Protein AF-A0A1M6M1U7-F1 (afdb_monomer_lite)

pLDDT: mean 70.34, std 11.71, range [38.59, 84.06]

Sequence (102 aa):
MNRKEMMLTMNEWLNHPTLKDMDPIKVELIKMAAKQADGKSGKELAPIMMSLIGNANKQKIHFTGDEIDLIFSVLKEGKSKKEQAEIDKTIQLVHSFFRKKA

Foldseek 3Di:
DDPVVVPPQLVCLLVPVVLVPDDPVVSVLLNVLVVVCPPHALQSSLVSVVVSCVVCVVVVHDDDLVNLVVSLVSVLPPDDPVRNVSNVVSNVVVVVVVVVVD

Radius of gyration: 13.55 Å; chains: 1; bounding box: 31×30×36 Å

Organism: NCBI:txid1121950

Secondary structure (DSSP, 8-state):
--TTGGGSHHHHHHT-GGGTSS-HHHHHHHHHHHHHHTT--HHHHHHHHHHHHHHHHHTT----HHHHHHHHHHHHTTS-HHHHHHHHHHHHHHHHHHHTT-

Structure (mmCIF, N/CA/C/O backbone):
data_AF-A0A1M6M1U7-F1
#
_entry.id   AF-A0A1M6M1U7-F1
#
loop_
_atom_site.group_PDB
_atom_site.id
_atom_site.type_symbol
_atom_site.label_atom_id
_atom_site.label_alt_id
_atom_site.label_comp_id
_atom_site.label_asym_id
_atom_site.label_entity_id
_atom_site.label_seq_id
_atom_site.pdbx_PDB_ins_code
_atom_site.Cartn_x
_atom_site.Cartn_y
_atom_site.Cartn_z
_atom_site.occupancy
_atom_site.B_iso_or_equiv
_atom_site.auth_seq_id
_atom_site.auth_comp_id
_atom_site.auth_asym_id
_atom_site.auth_atom_id
_atom_site.pdbx_PDB_model_num
ATOM 1 N N . MET A 1 1 ? -16.564 -12.104 20.043 1.00 42.00 1 MET A N 1
ATOM 2 C CA . MET A 1 1 ? -15.522 -12.042 18.999 1.00 42.00 1 MET A CA 1
ATOM 3 C C . MET A 1 1 ? -14.223 -12.505 19.637 1.00 42.00 1 MET A C 1
ATOM 5 O O . MET A 1 1 ? -13.763 -11.868 20.581 1.00 42.00 1 MET A O 1
ATOM 9 N N . ASN A 1 2 ? -13.743 -13.694 19.271 1.00 38.59 2 ASN A N 1
ATOM 10 C CA . ASN A 1 2 ? -12.660 -14.364 19.990 1.00 38.59 2 ASN A CA 1
ATOM 11 C C . ASN A 1 2 ? -11.297 -13.881 19.487 1.00 38.59 2 ASN A C 1
ATOM 13 O O . ASN A 1 2 ? -11.046 -13.837 18.289 1.00 38.59 2 ASN A O 1
ATOM 17 N N . ARG A 1 3 ? -10.378 -13.594 20.415 1.00 45.19 3 ARG A N 1
ATOM 18 C CA . ARG A 1 3 ? -9.006 -13.113 20.146 1.00 45.19 3 ARG A CA 1
ATOM 19 C C . ARG A 1 3 ? -8.190 -14.025 19.207 1.00 45.19 3 ARG A C 1
ATOM 21 O O . ARG A 1 3 ? -7.201 -13.576 18.646 1.00 45.19 3 ARG A O 1
ATOM 28 N N . LYS A 1 4 ? -8.614 -15.285 19.038 1.00 41.03 4 LYS A N 1
ATOM 29 C CA . LYS A 1 4 ? -8.020 -16.273 18.125 1.00 41.03 4 LYS A CA 1
ATOM 30 C C . LYS A 1 4 ? -8.458 -16.117 16.661 1.00 41.03 4 LYS A C 1
ATOM 32 O O . LYS A 1 4 ? -7.678 -16.463 15.787 1.00 41.03 4 LYS A O 1
ATOM 37 N N . GLU A 1 5 ? -9.635 -15.552 16.377 1.00 45.31 5 GLU A N 1
ATOM 38 C CA . GLU A 1 5 ? -10.070 -15.260 14.994 1.00 45.31 5 GLU A CA 1
ATOM 39 C C . GLU A 1 5 ? -9.330 -14.047 14.408 1.00 45.31 5 GLU A C 1
ATOM 41 O O . GLU A 1 5 ? -9.183 -13.925 13.199 1.00 45.31 5 GLU A O 1
ATOM 46 N N . MET A 1 6 ? -8.776 -13.189 15.269 1.00 47.19 6 MET A N 1
ATOM 47 C CA . MET A 1 6 ? -7.977 -12.022 14.879 1.00 47.19 6 MET A CA 1
ATOM 48 C C . MET A 1 6 ? -6.544 -12.376 14.432 1.00 47.19 6 MET A C 1
ATOM 50 O O . MET A 1 6 ? -5.814 -11.489 14.004 1.00 47.19 6 MET A O 1
ATOM 54 N N . MET A 1 7 ? -6.130 -13.648 14.545 1.00 41.53 7 MET A N 1
ATOM 55 C CA . MET A 1 7 ? -4.792 -14.135 14.165 1.00 41.53 7 MET A CA 1
ATOM 56 C C . MET A 1 7 ? -4.739 -14.823 12.790 1.00 41.53 7 MET A C 1
ATOM 58 O O . MET A 1 7 ? -3.652 -15.193 12.351 1.00 41.53 7 MET A O 1
ATOM 62 N N . LEU A 1 8 ? -5.868 -14.992 12.090 1.00 44.81 8 LEU A N 1
ATOM 63 C CA . LEU A 1 8 ? -5.882 -15.646 10.771 1.00 44.81 8 LEU A CA 1
ATOM 64 C C . LEU A 1 8 ? -5.354 -14.757 9.624 1.00 44.81 8 LEU A C 1
ATOM 66 O O . LEU A 1 8 ? -5.030 -15.251 8.551 1.00 44.81 8 LEU A O 1
ATOM 70 N N . THR A 1 9 ? -5.148 -13.461 9.847 1.00 53.56 9 THR A N 1
ATOM 71 C CA . THR A 1 9 ? -5.052 -12.478 8.756 1.00 53.56 9 THR A CA 1
ATOM 72 C C . THR A 1 9 ? -3.684 -12.341 8.074 1.00 53.56 9 THR A C 1
ATOM 74 O O . THR A 1 9 ? -3.622 -11.799 6.975 1.00 53.56 9 THR A O 1
ATOM 77 N N . MET A 1 10 ? -2.577 -12.837 8.649 1.00 51.59 10 MET A N 1
ATOM 78 C CA . MET A 1 10 ? -1.249 -12.706 8.010 1.00 51.59 10 MET A CA 1
ATOM 79 C C . MET A 1 10 ? -0.868 -13.886 7.108 1.00 51.59 10 MET A C 1
ATOM 81 O O . MET A 1 10 ? -0.339 -13.673 6.018 1.00 51.59 10 MET A O 1
ATOM 85 N N . ASN A 1 11 ? -1.123 -15.129 7.529 1.00 50.88 11 ASN A N 1
ATOM 86 C CA . ASN A 1 11 ? -0.727 -16.307 6.745 1.00 50.88 11 ASN A CA 1
ATOM 87 C C . ASN A 1 11 ? -1.616 -16.521 5.515 1.00 50.88 11 ASN A C 1
ATOM 89 O O . ASN A 1 11 ? -1.123 -16.997 4.497 1.00 50.88 11 ASN A O 1
ATOM 93 N N . GLU A 1 12 ? -2.896 -16.154 5.571 1.00 54.62 12 GLU A N 1
ATOM 94 C CA . GLU A 1 12 ? -3.787 -16.215 4.404 1.00 54.62 12 GLU A CA 1
ATOM 95 C C . GLU A 1 12 ? -3.427 -15.139 3.375 1.00 54.62 12 GLU A C 1
ATOM 97 O O . GLU A 1 12 ? -3.410 -15.407 2.176 1.00 54.62 12 GLU A O 1
ATOM 102 N N . TRP A 1 13 ? -3.005 -13.962 3.840 1.00 57.72 13 TRP A N 1
ATOM 103 C CA . TRP A 1 13 ? -2.537 -12.880 2.983 1.00 57.72 13 TRP A CA 1
ATOM 104 C C . TRP A 1 13 ? -1.235 -13.218 2.245 1.00 57.72 13 TRP A C 1
ATOM 106 O O . TRP A 1 13 ? -1.147 -13.019 1.038 1.00 57.72 13 TRP A O 1
ATOM 116 N N . LEU A 1 14 ? -0.244 -13.800 2.934 1.00 56.75 14 LEU A N 1
ATOM 117 C CA . LEU A 1 14 ? 1.019 -14.246 2.319 1.00 56.75 14 LEU A CA 1
ATOM 118 C C . LEU A 1 14 ? 0.837 -15.381 1.304 1.00 56.75 14 LEU A C 1
ATOM 120 O O . LEU A 1 14 ? 1.685 -15.558 0.430 1.00 56.75 14 LEU A O 1
ATOM 124 N N . ASN A 1 15 ? -0.246 -16.144 1.447 1.00 60.94 15 ASN A N 1
ATOM 125 C CA . ASN A 1 15 ? -0.601 -17.259 0.577 1.00 60.94 15 ASN A CA 1
ATOM 126 C C . ASN A 1 15 ? -1.677 -16.885 -0.450 1.00 60.94 15 ASN A C 1
ATOM 128 O O . ASN A 1 15 ? -2.144 -17.765 -1.178 1.00 60.94 15 ASN A O 1
ATOM 132 N N . HIS A 1 16 ? -2.071 -15.608 -0.522 1.00 62.94 16 HIS A N 1
ATOM 133 C CA . HIS A 1 16 ? -3.127 -15.183 -1.424 1.00 62.94 16 HIS A CA 1
AT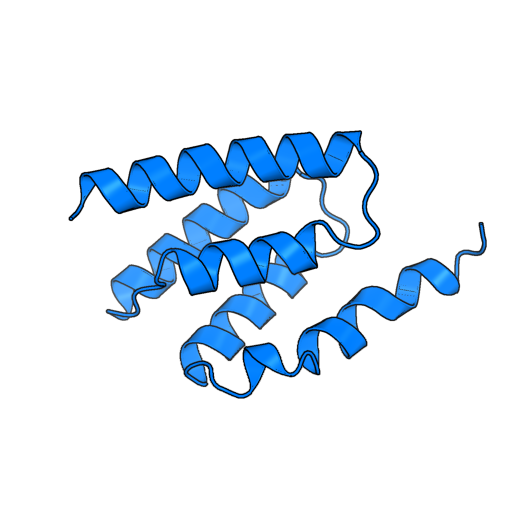OM 134 C C . HIS A 1 16 ? -2.678 -15.437 -2.874 1.00 62.94 16 HIS A C 1
ATOM 136 O O . HIS A 1 16 ? -1.585 -15.009 -3.260 1.00 62.94 16 HIS A O 1
ATOM 142 N N . PRO A 1 17 ? -3.478 -16.141 -3.698 1.00 63.72 17 PRO A N 1
ATOM 143 C CA . PRO A 1 17 ? -3.061 -16.583 -5.030 1.00 63.72 17 PRO A CA 1
ATOM 144 C C . PRO A 1 17 ? -2.669 -15.421 -5.944 1.00 63.72 17 PRO A C 1
ATOM 146 O O . PRO A 1 17 ? -1.809 -15.578 -6.799 1.00 63.72 17 PRO A O 1
ATOM 149 N N . THR A 1 18 ? -3.210 -14.230 -5.704 1.00 63.16 18 THR A N 1
ATOM 150 C CA . THR A 1 18 ? -2.862 -13.018 -6.454 1.00 63.16 18 THR A CA 1
ATOM 151 C C . THR A 1 18 ? -1.450 -12.482 -6.178 1.00 63.16 18 THR A C 1
ATOM 153 O O . THR A 1 18 ? -0.963 -11.660 -6.946 1.00 63.16 18 THR A O 1
ATOM 156 N N . LEU A 1 19 ? -0.763 -12.941 -5.122 1.00 64.62 19 LEU A N 1
ATOM 157 C CA . LEU A 1 19 ? 0.662 -12.657 -4.902 1.00 64.62 19 LEU A CA 1
ATOM 158 C C . LEU A 1 19 ? 1.584 -13.623 -5.661 1.00 64.62 19 LEU A C 1
ATOM 160 O O . LEU A 1 19 ? 2.776 -13.346 -5.755 1.00 64.62 19 LEU A O 1
ATOM 164 N N . LYS A 1 20 ? 1.077 -14.749 -6.192 1.00 66.12 20 LYS A N 1
ATOM 165 C CA . LYS A 1 20 ? 1.908 -15.722 -6.927 1.00 66.12 20 LYS A CA 1
ATOM 166 C C . LYS A 1 20 ? 2.365 -15.217 -8.291 1.00 66.12 20 LYS A C 1
ATOM 168 O O . LYS A 1 20 ? 3.458 -15.578 -8.711 1.00 66.12 20 LYS A O 1
ATOM 173 N N . ASP A 1 21 ? 1.548 -14.398 -8.947 1.00 71.62 21 ASP A N 1
ATOM 174 C CA . ASP A 1 21 ? 1.834 -13.878 -10.290 1.00 71.62 21 ASP A CA 1
ATOM 175 C C . ASP A 1 21 ? 2.573 -12.528 -10.256 1.00 71.62 21 ASP A C 1
ATOM 177 O O . ASP A 1 21 ? 2.935 -11.976 -11.294 1.00 71.62 21 ASP A O 1
ATOM 181 N N . MET A 1 22 ? 2.803 -11.981 -9.059 1.00 76.31 22 MET A N 1
ATOM 182 C CA . MET A 1 22 ? 3.493 -10.712 -8.862 1.00 76.31 22 MET A CA 1
ATOM 183 C C . MET A 1 22 ? 5.010 -10.918 -8.790 1.00 76.31 22 MET A C 1
ATOM 185 O O . MET A 1 22 ? 5.491 -11.938 -8.297 1.00 76.31 22 MET A O 1
ATOM 189 N N . ASP A 1 23 ? 5.773 -9.920 -9.247 1.00 82.12 23 ASP A N 1
ATOM 190 C CA . ASP A 1 23 ? 7.235 -9.930 -9.150 1.00 82.12 23 ASP A CA 1
ATOM 191 C C . ASP A 1 23 ? 7.687 -10.252 -7.704 1.00 82.12 23 ASP A C 1
ATOM 193 O O . ASP A 1 23 ? 7.218 -9.597 -6.762 1.00 82.12 23 ASP A O 1
ATOM 197 N N . PRO A 1 24 ? 8.600 -11.220 -7.496 1.00 81.44 24 PRO A N 1
ATOM 198 C CA . PRO A 1 24 ? 9.069 -11.612 -6.168 1.00 81.44 24 PRO A CA 1
ATOM 199 C C . PRO A 1 24 ? 9.549 -10.443 -5.300 1.00 81.44 24 PRO A C 1
ATOM 201 O O . PRO A 1 24 ? 9.316 -10.440 -4.090 1.00 81.44 24 PRO A O 1
ATOM 204 N N . ILE A 1 25 ? 10.16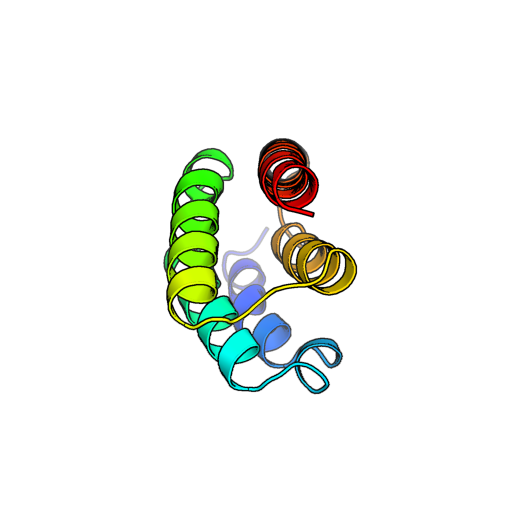9 -9.424 -5.904 1.00 82.56 25 ILE A N 1
ATOM 205 C CA . ILE A 1 25 ? 10.665 -8.253 -5.174 1.00 82.56 25 ILE A CA 1
ATOM 206 C C . ILE A 1 25 ? 9.498 -7.368 -4.721 1.00 82.56 25 ILE A C 1
ATOM 208 O O . ILE A 1 25 ? 9.492 -6.854 -3.601 1.00 82.56 25 ILE A O 1
ATOM 212 N N . LYS A 1 26 ? 8.460 -7.222 -5.552 1.00 81.88 26 LYS A N 1
ATOM 213 C CA . LYS A 1 26 ? 7.225 -6.520 -5.163 1.00 81.88 26 LYS A CA 1
ATOM 214 C C . LYS A 1 26 ? 6.528 -7.242 -4.017 1.00 81.88 26 LYS A C 1
ATOM 216 O O . LYS A 1 26 ? 6.107 -6.594 -3.061 1.00 81.88 26 LYS A O 1
ATOM 221 N N . VAL A 1 27 ? 6.463 -8.571 -4.080 1.00 80.56 27 VAL A N 1
ATOM 222 C CA . VAL A 1 27 ? 5.911 -9.401 -3.006 1.00 80.56 27 VAL A CA 1
ATOM 223 C C . VAL A 1 27 ? 6.683 -9.176 -1.706 1.00 80.56 27 VAL A C 1
ATOM 225 O O . VAL A 1 27 ? 6.067 -8.948 -0.669 1.00 80.56 27 VAL A O 1
ATOM 228 N N . GLU A 1 28 ? 8.015 -9.179 -1.731 1.00 81.94 28 GLU A N 1
ATOM 229 C CA . GLU A 1 28 ? 8.836 -8.922 -0.540 1.00 81.94 28 GLU A CA 1
ATOM 230 C C . GLU A 1 28 ? 8.596 -7.526 0.054 1.00 81.94 28 GLU A C 1
ATOM 232 O O . GLU A 1 28 ? 8.386 -7.388 1.262 1.00 81.94 28 GLU A O 1
ATOM 237 N N . LEU A 1 29 ? 8.533 -6.498 -0.793 1.00 79.69 29 LEU A N 1
ATOM 238 C CA . LEU A 1 29 ? 8.203 -5.134 -0.384 1.00 79.69 29 LEU A CA 1
ATOM 239 C C . LEU A 1 29 ? 6.844 -5.076 0.319 1.00 79.69 29 LEU A C 1
ATOM 241 O O . LEU A 1 29 ? 6.718 -4.533 1.420 1.00 79.69 29 LEU A O 1
ATOM 245 N N . ILE A 1 30 ? 5.833 -5.689 -0.288 1.00 76.00 30 ILE A N 1
ATOM 246 C CA . ILE A 1 30 ? 4.496 -5.782 0.282 1.00 76.00 30 ILE A CA 1
ATOM 247 C C . ILE A 1 30 ? 4.558 -6.462 1.655 1.00 76.00 30 ILE A C 1
ATOM 249 O O . ILE A 1 30 ? 4.048 -5.900 2.627 1.00 76.00 30 ILE A O 1
ATOM 253 N N . LYS A 1 31 ? 5.255 -7.602 1.781 1.00 77.06 31 LYS A N 1
ATOM 254 C CA . LYS A 1 31 ? 5.453 -8.321 3.056 1.00 77.06 31 LYS A CA 1
ATOM 255 C C . LYS A 1 31 ? 6.050 -7.434 4.142 1.00 77.06 31 LYS A C 1
ATOM 257 O O . LYS A 1 31 ? 5.571 -7.441 5.278 1.00 77.06 31 LYS A O 1
ATOM 262 N N . MET A 1 32 ? 7.070 -6.650 3.801 1.00 78.06 32 MET A N 1
ATOM 263 C CA . MET A 1 32 ? 7.681 -5.697 4.728 1.00 78.06 32 MET A CA 1
ATOM 264 C C . MET A 1 32 ? 6.684 -4.622 5.173 1.00 78.06 32 MET A C 1
ATOM 266 O O . MET A 1 32 ? 6.625 -4.310 6.362 1.00 78.06 32 MET A O 1
ATOM 270 N N . ALA A 1 33 ? 5.884 -4.082 4.250 1.00 74.69 33 ALA A N 1
ATOM 271 C CA . ALA A 1 33 ? 4.854 -3.097 4.571 1.00 74.69 33 ALA A CA 1
ATOM 272 C C . ALA A 1 33 ? 3.748 -3.669 5.457 1.00 74.69 33 ALA A C 1
ATOM 274 O O . ALA A 1 33 ? 3.404 -3.032 6.447 1.00 74.69 33 ALA A O 1
ATOM 275 N N . ALA A 1 34 ? 3.232 -4.866 5.175 1.00 72.69 34 ALA A N 1
ATOM 276 C CA . ALA A 1 34 ? 2.211 -5.471 6.029 1.00 72.69 34 ALA A CA 1
ATOM 277 C C . ALA A 1 34 ? 2.732 -5.786 7.428 1.00 72.69 34 ALA A C 1
ATOM 279 O O . ALA A 1 34 ? 2.030 -5.548 8.401 1.00 72.69 34 ALA A O 1
ATOM 280 N N . LYS A 1 35 ? 3.987 -6.233 7.553 1.00 74.44 35 LYS A N 1
ATOM 281 C CA . LYS A 1 35 ? 4.623 -6.413 8.863 1.00 74.44 35 LYS A CA 1
ATOM 282 C C . LYS A 1 35 ? 4.740 -5.094 9.637 1.00 74.44 35 LYS A C 1
ATOM 284 O O . LYS A 1 35 ? 4.637 -5.091 10.856 1.00 74.44 35 LYS A O 1
ATOM 289 N N . GLN A 1 36 ? 4.966 -3.973 8.951 1.00 71.12 36 GLN A N 1
ATOM 290 C CA . GLN A 1 36 ? 5.004 -2.645 9.581 1.00 71.12 36 GLN A CA 1
ATOM 291 C C . GLN A 1 36 ? 3.609 -2.081 9.881 1.00 71.12 36 GLN A C 1
ATOM 293 O O . GLN A 1 36 ? 3.458 -1.283 10.805 1.00 71.12 36 GLN A O 1
ATOM 298 N N . ALA A 1 37 ? 2.622 -2.466 9.077 1.00 68.31 37 ALA A N 1
ATOM 299 C CA . ALA A 1 37 ? 1.212 -2.128 9.205 1.00 68.31 37 ALA A CA 1
ATOM 300 C C . ALA A 1 37 ? 0.487 -2.964 10.270 1.00 68.31 37 ALA A C 1
ATOM 302 O O . ALA A 1 37 ? -0.597 -2.577 10.710 1.00 68.31 37 ALA A O 1
ATOM 303 N N . ASP A 1 38 ? 1.064 -4.100 10.666 1.00 69.19 38 ASP A N 1
ATOM 304 C CA . ASP A 1 38 ? 0.483 -5.005 11.649 1.00 69.19 38 ASP A CA 1
ATOM 305 C C . ASP A 1 38 ? 0.256 -4.293 12.989 1.00 69.19 38 ASP A C 1
ATOM 307 O O . ASP A 1 38 ? 1.115 -3.572 13.501 1.00 69.19 38 ASP A O 1
ATOM 311 N N . GLY A 1 39 ? -0.956 -4.441 13.523 1.00 65.25 39 GLY A N 1
ATOM 312 C CA . GLY A 1 39 ? -1.405 -3.750 14.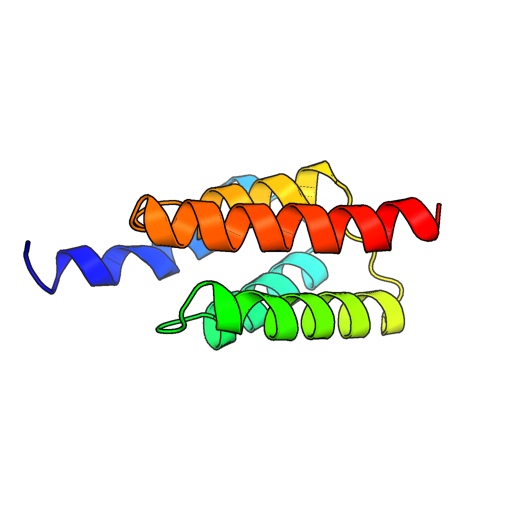732 1.00 65.25 39 GLY A CA 1
ATOM 313 C C . GLY A 1 39 ? -1.572 -2.226 14.617 1.00 65.25 39 GLY A C 1
ATOM 314 O O . GLY A 1 39 ? -1.909 -1.599 15.622 1.00 65.25 39 GLY A O 1
ATOM 315 N N . LYS A 1 40 ? -1.372 -1.617 13.436 1.00 68.94 40 LYS A N 1
ATOM 316 C CA . LYS A 1 40 ? -1.469 -0.161 13.239 1.00 68.94 40 LYS A CA 1
ATOM 317 C C . LYS A 1 40 ? -2.805 0.295 12.655 1.00 68.94 40 LYS A C 1
ATOM 319 O O . LYS A 1 40 ? -3.465 -0.410 11.887 1.00 68.94 40 LYS A O 1
ATOM 324 N N . SER A 1 41 ? -3.198 1.511 13.025 1.00 66.19 41 SER A N 1
ATOM 325 C CA . SER A 1 41 ? -4.437 2.150 12.570 1.00 66.19 41 SER A CA 1
ATOM 326 C C . SER A 1 41 ? -4.326 2.684 11.136 1.00 66.19 41 SER A C 1
ATOM 328 O O . SER A 1 41 ? -3.231 2.960 10.647 1.00 66.19 41 SER A O 1
ATOM 330 N N . GLY A 1 42 ? -5.461 2.894 10.456 1.00 62.28 42 GLY A N 1
ATOM 331 C CA . GLY A 1 42 ? -5.503 3.377 9.067 1.00 62.28 42 GLY A CA 1
ATOM 332 C C . GLY A 1 42 ? -4.704 4.664 8.819 1.00 62.28 42 GLY A C 1
ATOM 333 O O . GLY A 1 42 ? -4.075 4.819 7.775 1.00 62.28 42 GLY A O 1
ATOM 334 N N . LYS A 1 43 ? -4.640 5.554 9.815 1.00 67.88 43 LYS A N 1
ATOM 335 C CA . LYS A 1 43 ? -3.831 6.787 9.779 1.00 67.88 43 LYS A CA 1
ATOM 336 C C . LYS A 1 43 ? -2.321 6.544 9.771 1.00 67.88 43 LYS A C 1
ATOM 338 O O . LYS A 1 43 ? -1.577 7.347 9.216 1.00 67.88 43 LYS A O 1
ATOM 343 N N . GLU A 1 44 ? 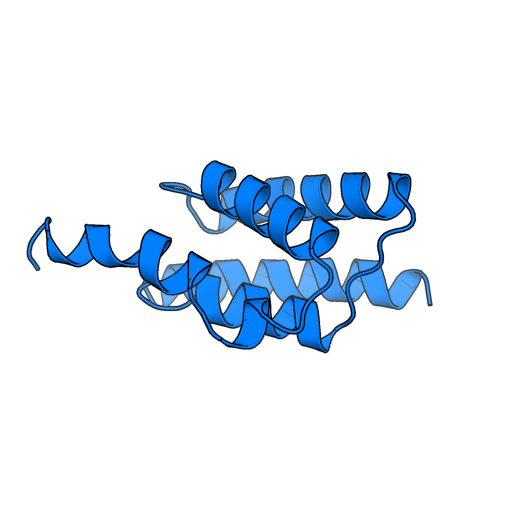-1.867 5.455 10.376 1.00 71.88 44 GLU A N 1
ATOM 344 C CA . GLU A 1 44 ? -0.455 5.069 10.422 1.00 71.88 44 GLU A CA 1
ATOM 345 C C . GLU A 1 44 ? -0.032 4.286 9.174 1.00 71.88 44 GLU A C 1
ATOM 347 O O . GLU A 1 44 ? 1.158 4.211 8.871 1.00 71.88 44 GLU A O 1
ATOM 352 N N . LEU A 1 45 ? -0.995 3.757 8.411 1.00 72.44 45 LEU A N 1
ATOM 353 C CA . LEU A 1 45 ? -0.729 3.067 7.148 1.00 72.44 45 LEU A CA 1
ATOM 354 C C . LEU A 1 45 ? -0.255 4.029 6.058 1.00 72.44 45 LEU A C 1
ATOM 356 O O . LEU A 1 45 ? 0.632 3.678 5.287 1.00 72.44 45 LEU A O 1
ATOM 360 N N . ALA A 1 46 ? -0.776 5.258 6.010 1.00 72.19 46 ALA A N 1
ATOM 361 C CA . ALA A 1 46 ? -0.382 6.251 5.010 1.00 72.19 46 ALA A CA 1
ATOM 362 C C . ALA A 1 46 ? 1.138 6.527 4.948 1.00 72.19 46 ALA A C 1
ATOM 364 O O . ALA A 1 46 ? 1.716 6.370 3.868 1.00 72.19 46 ALA A O 1
ATOM 365 N N . PRO A 1 47 ? 1.830 6.876 6.053 1.00 79.00 47 PRO A N 1
ATOM 366 C CA . PRO A 1 47 ? 3.279 7.094 6.025 1.00 79.00 47 PRO A CA 1
ATOM 367 C C . PRO A 1 47 ? 4.083 5.816 5.729 1.00 79.00 47 PRO A C 1
ATOM 369 O O . PRO A 1 47 ? 5.142 5.896 5.100 1.00 79.00 47 PRO A O 1
ATOM 372 N N . ILE A 1 48 ? 3.580 4.637 6.117 1.00 79.38 48 ILE A N 1
ATOM 373 C CA . ILE A 1 48 ? 4.207 3.343 5.797 1.00 79.38 48 ILE A CA 1
ATOM 374 C C . ILE A 1 48 ? 4.133 3.078 4.294 1.00 79.38 48 ILE A C 1
ATOM 376 O O . ILE A 1 48 ? 5.149 2.775 3.672 1.00 79.38 48 ILE A O 1
ATOM 380 N N . MET A 1 49 ? 2.960 3.273 3.689 1.00 75.81 49 MET A N 1
ATOM 381 C CA . MET A 1 49 ? 2.758 3.098 2.251 1.00 75.81 49 MET A CA 1
ATOM 382 C C . MET A 1 49 ? 3.580 4.104 1.444 1.00 75.81 49 MET A C 1
ATOM 384 O O . MET A 1 49 ? 4.233 3.721 0.478 1.00 75.81 49 MET A O 1
ATOM 388 N N . MET A 1 50 ? 3.637 5.373 1.858 1.00 77.81 50 MET A N 1
ATOM 389 C CA . MET A 1 50 ? 4.501 6.365 1.203 1.00 77.81 50 MET A CA 1
ATOM 390 C C . MET A 1 50 ? 5.982 5.972 1.262 1.00 77.81 50 MET A C 1
ATOM 392 O O . MET A 1 50 ? 6.688 6.093 0.261 1.00 77.81 50 MET A O 1
ATOM 396 N N . SER A 1 51 ? 6.447 5.461 2.405 1.00 82.69 51 SER A N 1
ATOM 397 C CA . SER A 1 51 ? 7.824 4.974 2.560 1.00 82.69 51 SER A CA 1
ATOM 398 C C . SER A 1 51 ? 8.096 3.754 1.680 1.00 82.69 51 SER A C 1
ATOM 400 O O . SER A 1 51 ? 9.135 3.691 1.023 1.00 82.69 51 SER A O 1
ATOM 402 N N . LEU A 1 52 ? 7.143 2.821 1.605 1.00 79.06 52 LEU A N 1
ATOM 403 C CA . LEU A 1 52 ? 7.211 1.659 0.726 1.00 79.06 52 LEU A CA 1
ATOM 404 C C . LEU A 1 52 ? 7.341 2.077 -0.743 1.00 79.06 52 LEU A C 1
ATOM 406 O O . LEU A 1 52 ? 8.256 1.634 -1.432 1.00 79.06 52 LEU A O 1
ATOM 410 N N . ILE A 1 53 ? 6.467 2.975 -1.200 1.00 76.75 53 ILE A N 1
ATOM 411 C CA . ILE A 1 53 ? 6.459 3.501 -2.571 1.00 76.75 53 ILE A CA 1
ATOM 412 C C . ILE A 1 53 ? 7.753 4.262 -2.865 1.00 76.75 53 ILE A C 1
ATOM 414 O O . ILE A 1 53 ? 8.335 4.119 -3.940 1.00 76.75 53 ILE A O 1
ATOM 418 N N . GLY A 1 54 ? 8.237 5.067 -1.917 1.00 79.75 54 GLY A N 1
ATOM 419 C CA . GLY A 1 54 ? 9.515 5.766 -2.035 1.00 79.75 54 GLY A CA 1
ATOM 420 C C . GLY A 1 54 ? 10.688 4.799 -2.213 1.00 79.75 54 GLY A C 1
ATOM 421 O O . GLY A 1 54 ? 11.530 5.008 -3.085 1.00 79.75 54 GLY A O 1
ATOM 422 N N . ASN A 1 55 ? 10.718 3.717 -1.434 1.00 81.06 55 ASN A N 1
ATOM 423 C CA . ASN A 1 55 ? 11.755 2.690 -1.516 1.00 81.06 55 ASN A CA 1
ATOM 424 C C . ASN A 1 55 ? 11.646 1.835 -2.786 1.00 81.06 55 ASN A C 1
ATOM 426 O O . ASN A 1 55 ? 12.675 1.500 -3.371 1.00 81.06 55 ASN A O 1
ATOM 430 N N . ALA A 1 56 ? 10.432 1.528 -3.244 1.00 81.81 56 ALA A N 1
ATOM 431 C CA . ALA A 1 56 ? 10.194 0.830 -4.504 1.00 81.81 56 ALA A CA 1
ATOM 432 C C . ALA A 1 56 ? 10.681 1.667 -5.698 1.00 81.81 56 ALA A C 1
ATOM 434 O O . ALA A 1 56 ? 11.473 1.193 -6.508 1.00 81.81 56 ALA A O 1
ATOM 435 N N . ASN A 1 57 ? 10.330 2.957 -5.733 1.00 79.62 57 ASN A N 1
ATOM 436 C CA . ASN A 1 57 ? 10.779 3.875 -6.781 1.00 79.62 57 ASN A CA 1
ATOM 437 C C . ASN A 1 57 ? 12.311 4.016 -6.829 1.00 79.62 57 ASN A C 1
ATOM 439 O O . ASN A 1 57 ? 12.883 4.053 -7.916 1.00 79.62 57 ASN A O 1
ATOM 443 N N . LYS A 1 58 ? 12.995 4.058 -5.674 1.00 82.94 58 LYS A N 1
ATOM 444 C CA . LYS A 1 58 ? 14.474 4.062 -5.617 1.00 82.94 58 LYS A CA 1
ATOM 445 C C . LYS A 1 58 ? 15.087 2.818 -6.261 1.00 82.94 58 LYS A C 1
ATOM 447 O O . LYS A 1 58 ? 16.162 2.901 -6.843 1.00 82.94 58 LYS A O 1
ATOM 452 N N . GLN A 1 59 ? 14.392 1.690 -6.172 1.00 81.12 59 GLN A N 1
ATOM 453 C CA . GLN A 1 59 ? 14.791 0.419 -6.771 1.00 81.12 59 GLN A CA 1
ATOM 454 C C . GLN A 1 59 ? 14.286 0.255 -8.215 1.00 81.12 59 GLN A C 1
ATOM 456 O O . GLN A 1 59 ? 14.443 -0.816 -8.788 1.00 81.12 59 GLN A O 1
ATOM 461 N N . LYS A 1 60 ? 13.704 1.307 -8.821 1.00 84.06 60 LYS A N 1
ATOM 462 C CA . LYS A 1 60 ? 13.048 1.277 -10.146 1.00 84.06 60 LYS A CA 1
ATOM 463 C C . LYS A 1 60 ? 11.908 0.253 -10.238 1.00 84.06 60 LYS A C 1
ATOM 465 O O . LYS A 1 60 ? 11.589 -0.244 -11.314 1.00 84.06 60 LYS A O 1
ATOM 470 N N . ILE A 1 61 ? 11.288 -0.050 -9.101 1.00 83.75 61 ILE A N 1
ATOM 471 C CA . ILE A 1 61 ? 10.138 -0.940 -8.999 1.00 83.75 61 ILE A CA 1
ATOM 472 C C . ILE A 1 61 ? 8.887 -0.076 -9.007 1.00 83.75 61 ILE A C 1
ATOM 474 O O . ILE A 1 61 ? 8.685 0.770 -8.131 1.00 83.75 61 ILE A O 1
ATOM 478 N N . HIS A 1 62 ? 8.038 -0.314 -9.997 1.00 80.62 62 HIS A N 1
ATOM 479 C CA . HIS A 1 62 ? 6.781 0.395 -10.166 1.00 80.62 62 HIS A CA 1
ATOM 480 C C . HIS A 1 62 ? 5.623 -0.563 -9.917 1.00 80.62 62 HIS A C 1
ATOM 482 O O . HIS A 1 62 ? 5.542 -1.625 -10.536 1.00 80.62 62 HIS A O 1
ATOM 488 N N . PHE A 1 63 ? 4.738 -0.180 -9.002 1.00 77.19 63 PHE A N 1
ATOM 489 C CA . PHE A 1 63 ? 3.451 -0.838 -8.839 1.00 77.19 63 PHE A CA 1
ATOM 490 C C . PHE A 1 63 ? 2.456 -0.233 -9.828 1.00 77.19 63 PHE A C 1
ATOM 492 O O . PHE 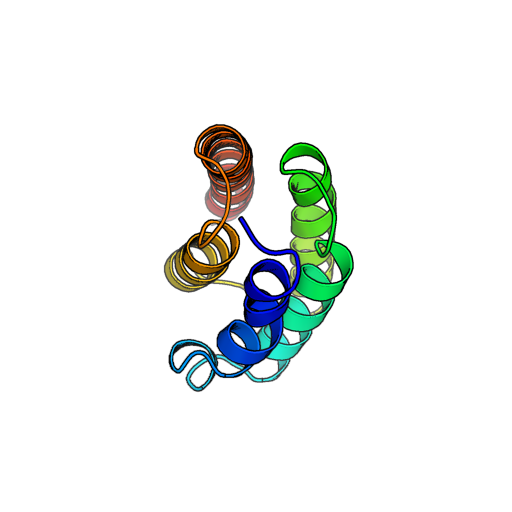A 1 63 ? 2.405 0.987 -9.997 1.00 77.19 63 PHE A O 1
ATOM 499 N N . THR A 1 64 ? 1.681 -1.085 -10.484 1.00 78.69 64 THR A N 1
ATOM 500 C CA . THR A 1 64 ? 0.544 -0.684 -11.318 1.00 78.69 64 THR A CA 1
ATOM 501 C C . THR A 1 64 ? -0.664 -0.331 -10.447 1.00 78.69 64 THR A C 1
ATOM 503 O O . THR A 1 64 ? -0.714 -0.690 -9.269 1.00 78.69 64 THR A O 1
ATOM 506 N N . GLY A 1 65 ? -1.650 0.371 -11.016 1.00 76.31 65 GLY A N 1
ATOM 507 C CA . GLY A 1 65 ? -2.901 0.680 -10.311 1.00 76.31 65 GLY A CA 1
ATOM 508 C C . GLY A 1 65 ? -3.602 -0.581 -9.800 1.00 76.31 65 GLY A C 1
ATOM 509 O O . GLY A 1 65 ? -3.955 -0.644 -8.626 1.00 76.31 65 GLY A O 1
ATOM 510 N N . ASP A 1 66 ? -3.676 -1.613 -10.639 1.00 77.94 66 ASP A N 1
ATOM 511 C CA . ASP A 1 66 ? -4.316 -2.889 -10.308 1.00 77.94 66 ASP A CA 1
ATOM 512 C C . ASP A 1 66 ? -3.594 -3.624 -9.166 1.00 77.94 66 ASP A C 1
ATOM 514 O O . ASP A 1 66 ? -4.233 -4.136 -8.248 1.00 77.94 66 ASP A O 1
ATOM 518 N N . GLU A 1 67 ? -2.254 -3.634 -9.168 1.00 77.12 67 GLU A N 1
ATOM 519 C CA . GLU A 1 67 ? -1.464 -4.227 -8.077 1.00 77.12 67 GLU A CA 1
ATOM 520 C C . GLU A 1 67 ? -1.683 -3.480 -6.754 1.00 77.12 67 GLU A C 1
ATOM 522 O O . GLU A 1 67 ? -1.778 -4.099 -5.694 1.00 77.12 67 GLU A O 1
ATOM 527 N N . ILE A 1 68 ? -1.787 -2.151 -6.807 1.00 76.50 68 ILE A N 1
ATOM 528 C CA . ILE A 1 68 ? -2.059 -1.314 -5.637 1.00 76.50 68 ILE A CA 1
ATOM 529 C C . ILE A 1 68 ? -3.458 -1.604 -5.087 1.00 76.50 68 ILE A C 1
ATOM 531 O O . ILE A 1 68 ? -3.606 -1.852 -3.888 1.00 76.50 68 ILE A O 1
ATOM 535 N N . ASP A 1 69 ? -4.472 -1.618 -5.947 1.00 77.06 69 ASP A N 1
ATOM 536 C CA . ASP A 1 69 ? -5.859 -1.870 -5.556 1.00 77.06 69 ASP A CA 1
ATOM 537 C C . ASP A 1 69 ? -6.039 -3.276 -4.978 1.00 77.06 69 ASP A C 1
ATOM 539 O O . ASP A 1 69 ? -6.777 -3.464 -4.004 1.00 77.06 69 ASP A O 1
ATOM 543 N N . LEU A 1 70 ? -5.298 -4.251 -5.504 1.00 77.56 70 LEU A N 1
ATOM 544 C CA . LEU A 1 70 ? -5.236 -5.598 -4.960 1.00 77.56 70 LEU A CA 1
ATOM 545 C C . LEU A 1 70 ? -4.662 -5.613 -3.536 1.00 77.56 70 LEU A C 1
ATOM 547 O O . LEU A 1 70 ? -5.307 -6.137 -2.628 1.00 77.56 70 LEU A O 1
ATOM 551 N N . ILE A 1 71 ? -3.483 -5.017 -3.316 1.00 74.69 71 ILE A N 1
ATOM 552 C CA . ILE A 1 71 ? -2.847 -4.945 -1.986 1.00 74.69 71 ILE A CA 1
ATOM 553 C C . ILE A 1 71 ? -3.808 -4.314 -0.977 1.00 74.69 71 ILE A C 1
ATOM 555 O O . ILE A 1 71 ? -3.988 -4.818 0.133 1.00 74.69 71 ILE A O 1
ATOM 559 N N . PHE A 1 72 ? -4.449 -3.216 -1.369 1.00 74.38 72 PHE A N 1
ATOM 560 C CA . PHE A 1 72 ? -5.374 -2.499 -0.508 1.00 74.38 72 PHE A CA 1
ATOM 561 C C . PHE A 1 72 ? -6.675 -3.248 -0.244 1.00 74.38 72 PHE A C 1
ATOM 563 O O . PHE A 1 72 ? -7.215 -3.133 0.856 1.00 74.38 72 PHE A O 1
ATOM 570 N N . SER A 1 73 ? -7.182 -4.008 -1.212 1.00 74.25 73 SER A N 1
ATOM 571 C CA . SER A 1 73 ? -8.363 -4.847 -1.011 1.00 74.25 73 SER A CA 1
ATOM 572 C C . SER A 1 73 ? -8.116 -5.859 0.100 1.00 74.25 73 SER A C 1
ATOM 574 O O . SER A 1 73 ? -8.951 -5.970 0.995 1.00 74.25 73 SER A O 1
ATOM 576 N N . VAL A 1 74 ? -6.927 -6.474 0.137 1.00 71.75 74 VAL A N 1
ATOM 577 C CA . VAL A 1 74 ? -6.612 -7.405 1.225 1.00 71.75 74 VAL A CA 1
ATOM 578 C C . VAL A 1 74 ? -6.297 -6.698 2.547 1.00 71.75 74 VAL A C 1
ATOM 580 O O . VAL A 1 74 ? -6.691 -7.178 3.603 1.00 71.75 74 VAL A O 1
ATOM 583 N N . LEU A 1 75 ? -5.681 -5.508 2.533 1.00 70.62 75 LEU A N 1
ATOM 584 C CA . LEU A 1 75 ? -5.491 -4.716 3.763 1.00 70.62 75 LEU A CA 1
ATOM 585 C C . LEU A 1 75 ? -6.812 -4.273 4.413 1.00 70.62 75 LEU A C 1
ATOM 587 O O . LEU A 1 75 ? -6.847 -4.016 5.617 1.00 70.62 75 LEU A O 1
ATOM 591 N N . LYS A 1 76 ? -7.881 -4.133 3.622 1.00 72.81 76 LYS A N 1
ATOM 592 C CA . LYS A 1 76 ? -9.227 -3.770 4.092 1.00 72.81 76 LYS A CA 1
ATOM 593 C C . LYS A 1 76 ? -10.017 -4.964 4.622 1.00 72.81 76 LYS A C 1
ATOM 595 O O . LYS A 1 76 ? -10.968 -4.767 5.388 1.00 72.81 76 LYS A O 1
ATOM 600 N N . GLU A 1 77 ? -9.657 -6.173 4.214 1.00 69.56 77 GLU A N 1
ATOM 601 C CA . GLU A 1 77 ? -10.343 -7.395 4.603 1.00 69.56 77 GLU A CA 1
ATOM 602 C C . GLU A 1 77 ? -10.205 -7.640 6.116 1.00 69.56 77 GLU A C 1
ATOM 604 O O . GLU A 1 77 ? -9.157 -7.412 6.718 1.00 69.56 77 GLU A O 1
ATOM 609 N N . GLY A 1 78 ? -11.307 -8.002 6.777 1.00 64.56 78 GLY A N 1
ATOM 610 C CA . GLY A 1 78 ? -11.342 -8.214 8.231 1.00 64.56 78 GLY A CA 1
ATOM 611 C C . GLY A 1 78 ? -11.279 -6.950 9.108 1.00 64.56 78 GLY A C 1
ATOM 612 O O . GLY A 1 78 ? -11.416 -7.062 10.327 1.00 64.56 78 GLY A O 1
ATOM 613 N N . LYS A 1 79 ? -11.121 -5.748 8.532 1.00 70.62 79 LYS A N 1
ATOM 614 C CA . LYS A 1 79 ? -11.126 -4.472 9.275 1.00 70.62 79 LYS A CA 1
ATOM 615 C C . LYS A 1 79 ? -12.520 -3.869 9.438 1.00 70.62 79 LYS A C 1
ATOM 617 O O . LYS A 1 79 ? -13.449 -4.155 8.684 1.00 70.62 79 LYS A O 1
ATOM 622 N N . SER A 1 80 ? -12.672 -2.981 10.422 1.00 75.56 80 SER A N 1
ATOM 623 C CA . SER A 1 80 ? -13.929 -2.257 10.637 1.00 75.56 80 SER A CA 1
ATOM 624 C C . SER A 1 80 ? -14.224 -1.267 9.499 1.00 75.56 80 SER A C 1
ATOM 626 O O . SER A 1 80 ? -13.311 -0.724 8.878 1.00 75.56 80 SER A O 1
ATOM 628 N N . LYS A 1 81 ? -15.504 -0.933 9.268 1.00 77.88 81 LYS A N 1
ATOM 629 C CA . LYS A 1 81 ? -15.913 0.064 8.250 1.00 77.88 81 LYS A CA 1
ATOM 630 C C . LYS A 1 81 ? -15.189 1.411 8.395 1.00 77.88 81 LYS A C 1
ATOM 632 O O . LYS A 1 81 ? -14.918 2.086 7.407 1.00 77.88 81 LYS A O 1
ATOM 637 N N . LYS A 1 82 ? -14.875 1.805 9.634 1.00 78.12 82 LYS A N 1
ATOM 638 C CA . LYS A 1 82 ? -14.146 3.043 9.929 1.00 78.12 82 LYS A CA 1
ATOM 639 C C . LYS A 1 82 ? -12.700 2.970 9.440 1.00 78.12 82 LYS A C 1
ATOM 641 O O . LYS A 1 82 ? -12.231 3.911 8.812 1.00 78.12 82 LYS A O 1
ATOM 646 N N . GLU A 1 83 ? -12.017 1.860 9.697 1.00 71.44 83 GLU A N 1
ATOM 647 C CA . GLU A 1 83 ? -10.650 1.645 9.216 1.00 71.44 83 GLU A CA 1
ATOM 648 C C . GLU A 1 83 ? -10.598 1.506 7.696 1.00 71.44 83 GLU A C 1
ATOM 650 O O . GLU A 1 83 ? -9.704 2.068 7.072 1.00 71.44 83 GLU A O 1
ATOM 655 N N . GLN A 1 84 ? -11.572 0.823 7.089 1.00 77.12 84 GLN A N 1
ATOM 656 C CA . GLN A 1 84 ? -11.670 0.727 5.631 1.00 77.12 84 GLN A CA 1
ATOM 657 C C . GLN A 1 84 ? -11.766 2.116 4.988 1.00 77.12 84 GLN A C 1
ATOM 659 O O . GLN A 1 84 ? -11.022 2.406 4.058 1.00 77.12 84 GLN A O 1
ATOM 664 N N . ALA A 1 85 ? -12.581 3.016 5.547 1.00 82.50 85 ALA A N 1
ATOM 665 C CA . ALA A 1 85 ? -12.688 4.393 5.063 1.00 82.50 85 ALA A CA 1
ATOM 666 C C . ALA A 1 85 ? -11.395 5.217 5.250 1.00 82.50 85 ALA A C 1
ATOM 668 O O . ALA A 1 85 ? -11.105 6.111 4.455 1.00 82.50 85 ALA A O 1
ATOM 669 N N . GLU A 1 86 ? -10.610 4.954 6.299 1.00 77.44 86 GLU A N 1
ATOM 670 C CA . GLU A 1 86 ? -9.290 5.578 6.481 1.00 77.44 86 GLU A CA 1
ATOM 671 C C . GLU A 1 86 ? -8.264 5.045 5.471 1.00 77.44 86 GLU A C 1
ATOM 673 O O . GLU A 1 86 ? -7.470 5.816 4.921 1.00 77.44 86 GLU A O 1
ATOM 678 N N . ILE A 1 87 ? -8.321 3.746 5.172 1.00 76.06 87 ILE A N 1
ATOM 679 C CA . ILE A 1 87 ? -7.512 3.124 4.126 1.00 76.06 87 ILE A CA 1
ATOM 680 C C . ILE A 1 87 ? -7.894 3.697 2.760 1.00 76.06 87 ILE A C 1
ATOM 682 O O . ILE A 1 87 ? -7.009 4.155 2.050 1.00 76.06 87 ILE A O 1
ATOM 686 N N . ASP A 1 88 ? -9.179 3.799 2.420 1.00 81.25 88 ASP A N 1
ATOM 687 C CA . ASP A 1 88 ? -9.632 4.345 1.131 1.00 81.25 88 ASP A CA 1
ATOM 688 C C . ASP A 1 88 ? -9.154 5.787 0.891 1.00 81.25 88 ASP A C 1
ATOM 690 O O . ASP A 1 88 ? -8.754 6.144 -0.218 1.00 81.25 88 ASP A O 1
ATOM 694 N N . LYS A 1 89 ? -9.098 6.623 1.936 1.00 81.75 89 LYS A N 1
ATOM 695 C CA . LYS A 1 89 ? -8.490 7.964 1.838 1.00 81.75 89 LYS A CA 1
ATOM 696 C C . LYS A 1 89 ? -7.000 7.895 1.512 1.00 81.75 89 LYS A C 1
ATOM 698 O O . LYS A 1 89 ? -6.498 8.687 0.716 1.00 81.75 89 LYS A O 1
ATOM 703 N N . THR A 1 90 ? -6.296 6.939 2.110 1.00 75.75 90 THR A N 1
ATOM 704 C CA . THR A 1 90 ? -4.878 6.685 1.830 1.00 75.7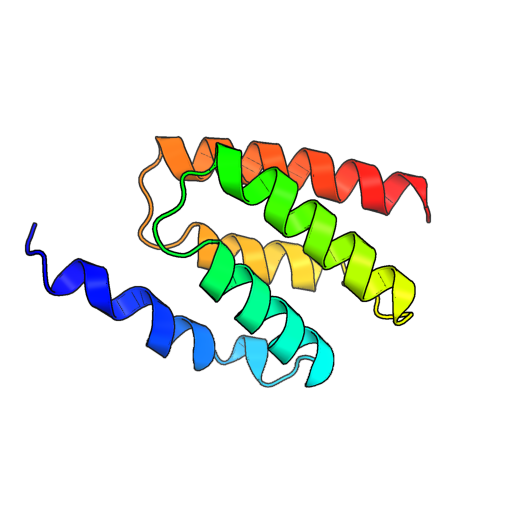5 90 THR A CA 1
ATOM 705 C C . THR A 1 90 ? -4.677 6.233 0.385 1.00 75.75 90 THR A C 1
ATOM 707 O O . THR A 1 90 ? -3.778 6.744 -0.282 1.00 75.75 90 THR A O 1
ATOM 710 N N . ILE A 1 91 ? -5.548 5.357 -0.127 1.00 77.19 91 ILE A N 1
ATOM 711 C CA . ILE A 1 91 ? -5.548 4.911 -1.528 1.00 77.19 91 ILE A CA 1
ATOM 712 C C . ILE A 1 91 ? -5.643 6.119 -2.458 1.00 77.19 91 ILE A C 1
ATOM 714 O O . ILE A 1 91 ? -4.806 6.285 -3.339 1.00 77.19 91 ILE A O 1
ATOM 718 N N . GLN A 1 92 ? -6.608 7.012 -2.229 1.00 79.62 92 GLN A N 1
ATOM 719 C CA . GLN A 1 92 ? -6.798 8.196 -3.073 1.00 79.62 92 GLN A CA 1
ATOM 720 C C . GLN A 1 92 ? -5.573 9.119 -3.090 1.00 79.62 92 GLN A C 1
ATOM 722 O O . GLN A 1 92 ? -5.204 9.636 -4.149 1.00 79.62 92 GLN A O 1
ATOM 727 N N . LEU A 1 93 ? -4.915 9.304 -1.940 1.00 78.38 93 LEU A N 1
ATOM 728 C CA . LEU A 1 93 ? -3.674 10.077 -1.855 1.00 78.38 93 LEU A CA 1
ATOM 729 C C . LEU A 1 93 ? -2.558 9.410 -2.659 1.00 78.38 93 LEU A C 1
ATOM 731 O O . LEU A 1 93 ? -1.912 10.063 -3.475 1.00 78.38 93 LEU A O 1
ATOM 735 N N . VAL A 1 94 ? -2.367 8.107 -2.467 1.00 72.75 94 VAL A N 1
ATOM 736 C CA . VAL A 1 94 ? -1.359 7.314 -3.172 1.00 72.75 94 VAL A CA 1
ATOM 737 C C . VAL A 1 94 ? -1.587 7.356 -4.689 1.00 72.75 94 VAL A C 1
ATOM 739 O O . VAL A 1 94 ? -0.675 7.712 -5.432 1.00 72.75 94 VAL A O 1
ATOM 742 N N . HIS A 1 95 ? -2.811 7.105 -5.158 1.00 74.88 95 HIS A N 1
ATOM 743 C CA . HIS A 1 95 ? -3.192 7.197 -6.574 1.00 74.88 95 HIS A CA 1
ATOM 744 C C . HIS A 1 95 ? -2.955 8.591 -7.164 1.00 74.88 95 HIS A C 1
ATOM 746 O O . HIS A 1 95 ? -2.514 8.716 -8.305 1.00 74.88 95 HIS A O 1
ATOM 752 N N . SER A 1 96 ? -3.216 9.654 -6.398 1.00 73.31 96 SER A N 1
ATOM 753 C CA . SER A 1 96 ? -2.902 11.027 -6.813 1.00 73.31 96 SER A CA 1
ATOM 754 C C . SER A 1 96 ? -1.395 11.231 -7.018 1.00 73.31 96 SER A C 1
ATOM 756 O O . SER A 1 96 ? -0.983 11.815 -8.020 1.00 73.31 96 SER A O 1
ATOM 758 N N . PHE A 1 97 ? -0.560 10.682 -6.129 1.00 68.81 97 PHE A N 1
ATOM 759 C CA . PHE A 1 97 ? 0.898 10.708 -6.280 1.00 68.81 97 PHE A CA 1
ATOM 760 C C . PHE A 1 97 ? 1.389 9.919 -7.501 1.00 68.81 97 PHE A C 1
ATOM 762 O O . PHE A 1 97 ? 2.320 10.372 -8.167 1.00 68.81 97 PHE A O 1
ATOM 769 N N . PHE A 1 98 ? 0.767 8.778 -7.813 1.00 66.69 98 PHE A N 1
ATOM 770 C CA . PHE A 1 98 ? 1.115 7.970 -8.985 1.00 66.69 98 PHE A CA 1
ATOM 771 C C . PHE A 1 98 ? 0.678 8.620 -10.306 1.00 66.69 98 PHE A C 1
ATOM 773 O O . PHE A 1 98 ? 1.482 8.698 -11.231 1.00 66.69 98 PHE A O 1
ATOM 780 N N . ARG A 1 99 ? -0.540 9.180 -10.387 1.00 62.25 99 ARG A N 1
ATOM 781 C CA . ARG A 1 99 ? -1.021 9.884 -11.595 1.00 62.25 99 ARG A CA 1
ATOM 782 C C . ARG A 1 99 ? -0.237 11.148 -11.928 1.00 62.25 99 ARG A C 1
ATOM 784 O O . ARG A 1 99 ? -0.169 11.523 -13.088 1.00 62.25 99 ARG A O 1
ATOM 791 N N . LYS A 1 100 ? 0.358 11.815 -10.936 1.00 53.25 100 LYS A N 1
ATOM 792 C CA . LYS A 1 100 ? 1.125 13.054 -11.156 1.00 53.25 100 LYS A CA 1
ATOM 793 C C . LYS A 1 100 ? 2.523 12.821 -11.754 1.00 53.25 100 LYS A C 1
ATOM 795 O O . LYS A 1 100 ? 3.231 13.792 -12.002 1.00 53.25 100 LYS A O 1
ATOM 800 N N . LYS A 1 101 ? 2.940 11.561 -11.921 1.00 44.78 101 LYS A N 1
ATOM 801 C CA . LYS A 1 101 ? 4.253 11.160 -12.456 1.00 44.78 101 LYS A CA 1
ATOM 802 C C . LYS A 1 101 ? 4.172 10.307 -13.734 1.00 44.78 101 LYS A C 1
ATOM 804 O O . LYS A 1 101 ? 5.218 9.826 -14.164 1.00 44.78 101 LYS A O 1
ATOM 809 N N . ALA A 1 102 ? 2.974 10.115 -14.292 1.00 41.88 102 ALA A N 1
ATOM 810 C CA . ALA A 1 102 ? 2.762 9.490 -15.599 1.00 41.88 102 ALA A CA 1
ATOM 811 C C . ALA A 1 102 ? 2.787 10.542 -16.714 1.00 41.88 102 ALA A C 1
ATOM 813 O O . ALA A 1 102 ? 2.294 11.665 -16.458 1.00 41.88 102 ALA A O 1
#